Protein AF-A0A1W9T5D1-F1 (afdb_monomer_lite)

Secondary structure (DSSP, 8-state):
-EEEEESSTTSHHHHHHHHHHTTSTTEEEEEEE--SSHHHHHHHHHHHHHHTT--TT-TTGGGEEEEE--TTSTT--B----

pLDDT: mean 91.35, std 12.03, range [45.28, 97.94]

Radius of gyration: 12.05 Å; chains: 1; bounding box: 26×25×28 Å

Sequence (82 aa):
MKKYFITGATGAIGCALIPHLLRFKDVELVLLVCAENPGHLHERLEKIFKFCKFSEDDERRLRVRGVIGDVSLPESMRIFIW

Foldseek 3Di:
DDEDEDEPCLPPVNLVCLVVQVVDVPYAYEYEDAADDVVRQVVSVVVSCVVVVHDPPRVSSVRYAYWHADPVDVPGTDGDDD

Structure (mmCIF, N/CA/C/O backbone):
data_AF-A0A1W9T5D1-F1
#
_entry.id   AF-A0A1W9T5D1-F1
#
loop_
_atom_site.group_PDB
_atom_site.id
_atom_site.type_symbol
_atom_site.label_atom_id
_atom_site.label_alt_id
_atom_site.label_comp_id
_atom_site.label_asym_id
_atom_site.label_entity_id
_atom_site.label_seq_id
_atom_site.pdbx_PDB_ins_code
_atom_site.Cartn_x
_atom_site.Cartn_y
_atom_site.Cartn_z
_atom_site.occupancy
_atom_site.B_iso_or_equiv
_atom_site.auth_seq_id
_atom_site.auth_comp_id
_atom_site.auth_asym_id
_atom_site.auth_atom_id
_atom_site.pdbx_PDB_model_num
ATOM 1 N N . MET A 1 1 ? -6.481 -12.583 13.332 1.00 81.38 1 MET A N 1
ATOM 2 C CA . MET A 1 1 ? -5.382 -11.908 12.613 1.00 81.38 1 MET A CA 1
ATOM 3 C C . MET A 1 1 ? -5.396 -12.353 11.165 1.00 81.38 1 MET A C 1
ATOM 5 O O . MET A 1 1 ? -5.094 -13.508 10.883 1.00 81.38 1 MET A O 1
ATOM 9 N N . LYS A 1 2 ? -5.796 -11.458 10.263 1.00 95.06 2 LYS A N 1
ATOM 10 C CA . LYS A 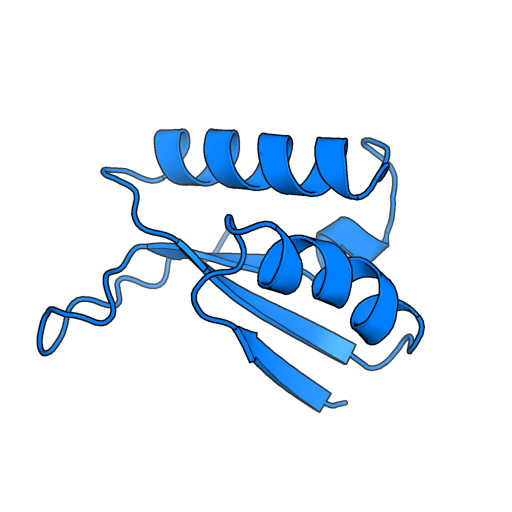1 2 ? -5.831 -11.700 8.815 1.00 95.06 2 LYS A CA 1
ATOM 11 C C . LYS A 1 2 ? -4.814 -10.783 8.147 1.00 95.06 2 LYS A C 1
ATOM 13 O O . LYS A 1 2 ? -4.769 -9.596 8.460 1.00 95.06 2 LYS A O 1
ATOM 18 N N . LYS A 1 3 ? -4.009 -11.321 7.233 1.00 96.88 3 LYS A N 1
ATOM 19 C CA . LYS A 1 3 ? -3.044 -10.537 6.454 1.00 96.88 3 LYS A CA 1
ATOM 20 C C . LYS A 1 3 ? -3.442 -10.588 4.988 1.00 96.88 3 LYS A C 1
ATOM 22 O O . LYS A 1 3 ? -3.570 -11.679 4.440 1.00 96.88 3 LYS A O 1
ATOM 27 N N . TYR A 1 4 ? -3.654 -9.427 4.375 1.00 97.38 4 TYR A N 1
ATOM 28 C CA . TYR A 1 4 ? -3.965 -9.330 2.950 1.00 97.38 4 TYR A CA 1
ATOM 29 C C . TYR A 1 4 ? -2.767 -8.783 2.190 1.00 97.38 4 TYR A C 1
ATOM 31 O O . TYR A 1 4 ? -2.222 -7.736 2.540 1.00 97.38 4 TYR A O 1
ATOM 39 N N . PHE A 1 5 ? -2.391 -9.486 1.129 1.00 96.12 5 PHE A N 1
ATOM 40 C CA . PHE A 1 5 ? -1.435 -9.005 0.146 1.00 96.12 5 PHE A CA 1
ATOM 41 C C . PHE A 1 5 ? -2.203 -8.358 -1.006 1.00 96.12 5 PHE A C 1
ATOM 43 O O . PHE A 1 5 ? -3.039 -9.009 -1.634 1.00 96.12 5 PHE A O 1
ATOM 50 N N . ILE A 1 6 ? -1.963 -7.072 -1.252 1.00 95.75 6 ILE A N 1
ATOM 51 C CA . ILE A 1 6 ? -2.696 -6.279 -2.241 1.00 95.75 6 ILE A CA 1
ATOM 52 C C . ILE A 1 6 ? -1.728 -5.794 -3.311 1.00 95.75 6 ILE A C 1
ATOM 54 O O . ILE A 1 6 ? -0.750 -5.101 -3.029 1.00 95.75 6 ILE A O 1
ATOM 58 N N . THR A 1 7 ? -2.051 -6.110 -4.558 1.00 95.00 7 THR A N 1
ATOM 59 C CA . THR A 1 7 ? -1.436 -5.518 -5.746 1.00 95.00 7 THR A CA 1
ATOM 60 C C . THR A 1 7 ? -2.322 -4.384 -6.265 1.00 95.00 7 THR A C 1
ATOM 62 O O . THR A 1 7 ? -3.507 -4.299 -5.937 1.00 95.00 7 THR A O 1
ATOM 65 N N . GLY A 1 8 ? -1.755 -3.449 -7.033 1.00 94.25 8 GLY A N 1
ATOM 66 C CA . GLY A 1 8 ? -2.534 -2.332 -7.583 1.00 94.25 8 GLY A CA 1
ATOM 67 C C . GLY A 1 8 ? -3.079 -1.358 -6.526 1.00 94.25 8 GLY A C 1
ATOM 68 O O . GLY A 1 8 ? -4.008 -0.604 -6.810 1.00 94.25 8 GLY A O 1
ATOM 69 N N . ALA A 1 9 ? -2.493 -1.332 -5.322 1.00 95.50 9 ALA A N 1
ATOM 70 C CA . ALA A 1 9 ? -2.917 -0.478 -4.206 1.00 95.50 9 ALA A CA 1
ATOM 71 C C . ALA A 1 9 ? -2.823 1.033 -4.502 1.00 95.50 9 ALA A C 1
ATOM 73 O O . ALA A 1 9 ? -3.447 1.842 -3.823 1.00 95.50 9 ALA A O 1
ATOM 74 N N . THR A 1 10 ? -2.062 1.417 -5.530 1.00 94.81 10 THR A N 1
ATOM 75 C CA . THR A 1 10 ? -1.950 2.804 -6.003 1.00 94.81 10 THR A CA 1
ATOM 76 C C . THR A 1 10 ? -3.014 3.195 -7.030 1.00 94.81 10 THR A C 1
ATOM 78 O O . THR A 1 10 ? -3.104 4.365 -7.384 1.00 94.81 10 THR A O 1
ATOM 81 N N . GLY A 1 11 ? -3.786 2.236 -7.550 1.00 93.12 11 GLY A N 1
ATOM 82 C CA . GLY A 1 11 ? -4.934 2.502 -8.417 1.00 93.12 11 GLY A CA 1
ATOM 83 C C . GLY A 1 11 ? -6.175 2.883 -7.606 1.00 93.12 11 GLY A C 1
ATOM 84 O O . GLY A 1 11 ? -6.253 2.594 -6.414 1.00 93.12 11 GLY A O 1
ATOM 85 N N . ALA A 1 12 ? -7.173 3.493 -8.250 1.00 91.31 12 ALA A N 1
ATOM 86 C CA . ALA A 1 12 ? -8.358 4.026 -7.567 1.00 91.31 12 ALA A CA 1
ATOM 87 C C . ALA A 1 12 ? -9.088 2.984 -6.694 1.00 91.31 12 ALA A C 1
ATOM 89 O O . ALA A 1 12 ? -9.360 3.237 -5.521 1.00 91.31 12 ALA A O 1
ATOM 90 N N . ILE A 1 13 ? -9.359 1.793 -7.242 1.00 94.12 13 ILE A N 1
ATOM 91 C CA . ILE A 1 13 ? -10.075 0.722 -6.527 1.00 94.12 13 ILE A CA 1
ATOM 92 C C . ILE A 1 13 ? -9.216 0.142 -5.397 1.00 94.12 13 ILE A C 1
ATOM 94 O O . ILE A 1 13 ? -9.687 0.022 -4.267 1.00 94.12 13 ILE A O 1
ATOM 98 N N . GLY A 1 14 ? -7.952 -0.186 -5.685 1.00 94.75 14 GLY A N 1
ATOM 99 C CA . GLY A 1 14 ? -7.036 -0.752 -4.692 1.00 94.75 14 GLY A CA 1
ATOM 100 C C . GLY A 1 14 ? -6.822 0.187 -3.506 1.00 94.75 14 GLY A C 1
ATOM 101 O O . GLY A 1 14 ? -6.856 -0.251 -2.358 1.00 94.75 14 GLY A O 1
ATOM 102 N N . CYS A 1 15 ? -6.698 1.489 -3.771 1.00 95.00 15 CYS A N 1
ATOM 103 C CA . CYS A 1 15 ? -6.538 2.503 -2.736 1.00 95.00 15 CYS A CA 1
ATOM 104 C C . CYS A 1 15 ? -7.811 2.661 -1.886 1.00 95.00 15 CYS A C 1
ATOM 106 O O . CYS A 1 15 ? -7.739 2.692 -0.660 1.00 95.00 15 CYS A O 1
ATOM 108 N N . ALA A 1 16 ? -8.996 2.667 -2.508 1.00 95.06 16 ALA A N 1
ATOM 109 C CA . ALA A 1 16 ? -10.276 2.756 -1.796 1.00 95.06 16 ALA A CA 1
ATOM 110 C C . ALA A 1 16 ? -10.567 1.536 -0.895 1.00 95.06 16 ALA A C 1
ATOM 11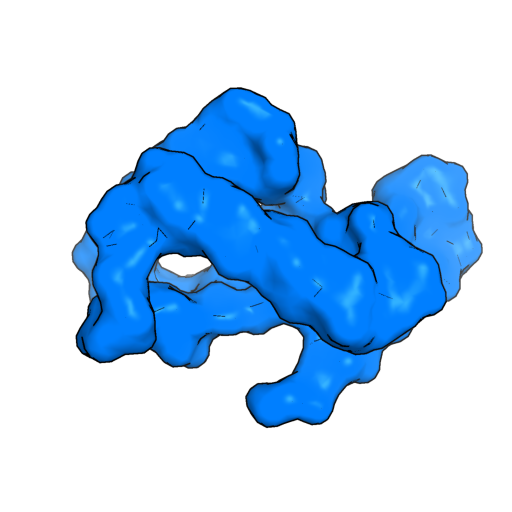2 O O . ALA A 1 16 ? -11.274 1.655 0.113 1.00 95.06 16 ALA A O 1
ATOM 113 N N . LEU A 1 17 ? -10.003 0.370 -1.225 1.00 97.06 17 LEU A N 1
ATOM 114 C CA . LEU A 1 17 ? -10.161 -0.860 -0.449 1.00 97.06 17 LEU A CA 1
ATOM 115 C C . LEU A 1 17 ? -9.407 -0.821 0.893 1.00 97.06 17 LEU A C 1
ATOM 117 O O . LEU A 1 17 ? -9.871 -1.401 1.877 1.00 97.06 17 LEU A O 1
ATOM 121 N N . ILE A 1 18 ? -8.279 -0.111 0.964 1.00 97.56 18 ILE A N 1
ATOM 122 C CA . ILE A 1 18 ? -7.414 -0.023 2.154 1.00 97.56 18 ILE A CA 1
ATOM 123 C C . ILE A 1 18 ? -8.189 0.380 3.420 1.00 97.56 18 ILE A C 1
ATOM 125 O O . ILE A 1 18 ? -8.192 -0.397 4.382 1.00 97.56 18 ILE A O 1
ATOM 129 N N . PRO A 1 19 ? -8.900 1.527 3.462 1.00 97.19 19 PRO A N 1
ATOM 130 C CA . PRO A 1 19 ? -9.643 1.915 4.655 1.00 97.19 19 PRO A CA 1
ATOM 131 C C . PRO A 1 19 ? -10.782 0.947 4.970 1.00 97.19 19 PRO A C 1
ATOM 133 O O . PRO A 1 19 ? -11.128 0.808 6.137 1.00 97.19 19 PRO A O 1
ATOM 136 N N . HIS A 1 20 ? -11.347 0.261 3.968 1.00 96.94 20 HIS A N 1
ATOM 137 C CA . HIS A 1 20 ? -12.427 -0.706 4.170 1.00 96.94 20 HIS A CA 1
ATOM 138 C C . HIS A 1 20 ? -11.951 -1.958 4.904 1.00 96.94 20 HIS A C 1
ATOM 140 O O . HIS A 1 20 ? -12.621 -2.411 5.833 1.00 96.94 20 HIS A O 1
ATOM 146 N N . LEU A 1 21 ? -10.789 -2.486 4.520 1.00 97.19 21 LEU A N 1
ATOM 147 C CA . LEU A 1 21 ? -10.173 -3.637 5.175 1.00 97.19 21 LEU A CA 1
ATOM 148 C C . LEU A 1 21 ? -9.650 -3.279 6.570 1.00 97.19 21 LEU A C 1
ATOM 150 O O . LEU A 1 21 ? -9.849 -4.037 7.517 1.00 97.19 21 LEU A O 1
ATOM 154 N N . LEU A 1 22 ? -9.053 -2.095 6.729 1.00 97.44 22 LEU A N 1
ATOM 155 C CA . LEU A 1 22 ? -8.505 -1.645 8.011 1.00 97.44 22 LEU A CA 1
ATOM 156 C C . LEU A 1 22 ? -9.571 -1.234 9.040 1.00 97.44 22 LEU A C 1
ATOM 158 O O . LEU A 1 22 ? -9.206 -0.973 10.188 1.00 97.44 22 LEU A O 1
ATOM 162 N N . ARG A 1 23 ? -10.872 -1.217 8.695 1.00 96.06 23 ARG A N 1
ATOM 163 C CA . ARG A 1 23 ? -11.957 -1.093 9.694 1.00 96.06 23 ARG A CA 1
ATOM 164 C C . ARG A 1 23 ? -11.923 -2.223 10.721 1.00 96.06 23 ARG A C 1
ATOM 166 O O . ARG A 1 23 ? -12.310 -2.020 11.867 1.00 96.06 23 ARG A O 1
ATOM 173 N N . PHE A 1 24 ? -11.449 -3.398 10.320 1.00 96.62 24 PHE A N 1
ATOM 174 C CA . PHE A 1 24 ? -11.239 -4.520 11.222 1.00 96.62 24 PHE A CA 1
ATOM 175 C C . PHE A 1 24 ? -9.880 -4.359 11.909 1.00 96.62 24 PHE A C 1
ATOM 177 O O . PHE A 1 24 ? -8.848 -4.233 11.245 1.00 96.62 24 PHE A O 1
ATOM 184 N N . LYS A 1 25 ? -9.869 -4.330 13.247 1.00 94.44 25 LYS A N 1
ATOM 185 C CA . LYS A 1 25 ? -8.643 -4.086 14.027 1.00 94.44 25 LYS A CA 1
ATOM 186 C C . LYS A 1 25 ? -7.611 -5.214 13.917 1.00 94.44 25 LYS A C 1
ATOM 188 O O . LYS A 1 25 ? -6.434 -4.959 14.125 1.00 94.44 25 LYS A O 1
ATOM 193 N N . ASP A 1 26 ? -8.026 -6.427 13.553 1.00 96.06 26 ASP A N 1
ATOM 194 C CA . ASP A 1 26 ? -7.151 -7.601 13.426 1.00 96.06 26 ASP A CA 1
ATOM 195 C C . ASP A 1 26 ? -6.608 -7.826 12.000 1.00 96.06 26 ASP A C 1
ATOM 197 O O . ASP A 1 26 ? -6.046 -8.889 11.710 1.00 96.06 26 ASP A O 1
ATOM 201 N N . VAL A 1 27 ? -6.798 -6.846 11.109 1.00 97.88 27 VAL A N 1
ATOM 202 C CA . VAL A 1 27 ? -6.322 -6.874 9.723 1.00 97.88 27 VAL A CA 1
ATOM 203 C C . VAL A 1 27 ? -5.010 -6.107 9.571 1.00 97.88 27 VAL A C 1
ATOM 205 O O . VAL A 1 27 ? -4.908 -4.955 9.996 1.00 97.88 27 VAL A O 1
ATOM 208 N N . GLU A 1 28 ? -4.049 -6.727 8.890 1.00 97.94 28 GLU A N 1
ATOM 209 C CA . GLU A 1 28 ? -2.818 -6.103 8.393 1.00 97.94 28 GLU A CA 1
ATOM 210 C C . GLU A 1 28 ? -2.771 -6.173 6.864 1.00 97.94 28 GLU A C 1
ATOM 212 O O . GLU A 1 28 ? -3.244 -7.142 6.257 1.00 97.94 28 GLU A O 1
ATOM 217 N N . LEU A 1 29 ? -2.176 -5.159 6.239 1.00 97.88 29 LEU A N 1
ATOM 218 C CA . LEU A 1 29 ? -2.024 -5.072 4.792 1.00 97.88 29 LEU A CA 1
ATOM 219 C C . LEU A 1 29 ? -0.550 -5.067 4.396 1.00 97.88 29 LEU A C 1
ATOM 221 O O . LEU A 1 29 ? 0.257 -4.326 4.958 1.00 97.88 29 LEU A O 1
ATOM 225 N N . VAL A 1 30 ? -0.227 -5.845 3.369 1.00 97.38 30 VAL A N 1
ATOM 226 C CA . VAL A 1 30 ? 1.040 -5.765 2.642 1.00 97.38 30 VAL A CA 1
ATOM 227 C C . VAL A 1 30 ? 0.725 -5.297 1.229 1.00 97.38 30 VAL A C 1
ATOM 229 O O . VAL A 1 30 ? -0.035 -5.946 0.513 1.00 97.38 30 VAL A O 1
ATOM 232 N N . LEU A 1 31 ? 1.271 -4.151 0.839 1.00 97.00 31 LEU A N 1
ATOM 233 C CA . LEU A 1 31 ? 1.021 -3.526 -0.454 1.00 97.00 31 LEU A CA 1
ATOM 234 C C . LEU A 1 31 ? 2.232 -3.737 -1.360 1.00 97.00 31 LEU A C 1
ATOM 236 O O . LEU A 1 31 ? 3.327 -3.278 -1.035 1.00 97.00 31 LEU A O 1
ATOM 240 N N . LEU A 1 32 ? 2.032 -4.382 -2.509 1.00 95.44 32 LEU A N 1
ATOM 241 C CA . LEU A 1 32 ? 3.038 -4.411 -3.567 1.00 95.44 32 LEU A CA 1
ATOM 242 C C . LEU A 1 32 ? 2.985 -3.100 -4.350 1.00 95.44 32 LEU A C 1
ATOM 244 O O . LEU A 1 32 ? 1.944 -2.736 -4.907 1.00 95.44 32 LEU A O 1
ATOM 248 N N . VAL A 1 33 ? 4.109 -2.395 -4.395 1.00 95.44 33 VAL A N 1
ATOM 249 C CA . VAL A 1 33 ? 4.215 -1.055 -4.965 1.00 95.44 33 VAL A CA 1
ATOM 250 C C . VAL A 1 33 ? 5.425 -1.006 -5.896 1.00 95.44 33 VAL A C 1
ATOM 252 O O . VAL A 1 33 ? 6.559 -1.159 -5.452 1.00 95.44 33 VAL A O 1
ATOM 255 N N . CYS A 1 34 ? 5.200 -0.727 -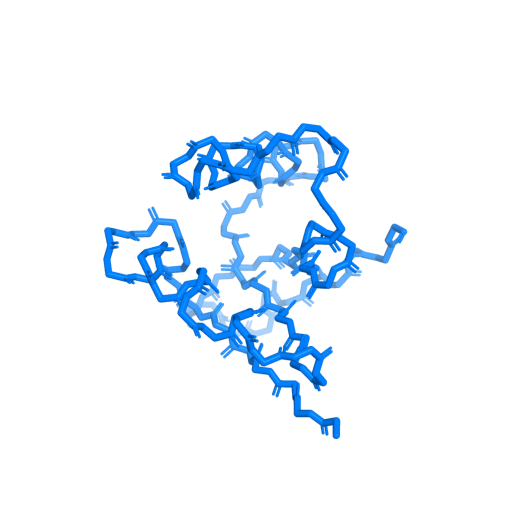7.183 1.00 93.94 34 CYS A N 1
ATOM 256 C CA . CYS A 1 34 ? 6.289 -0.455 -8.126 1.00 93.94 34 CYS A CA 1
ATOM 257 C C . CYS A 1 34 ? 7.042 0.813 -7.683 1.00 93.94 34 CYS A C 1
ATOM 259 O O . CYS A 1 34 ? 6.491 1.914 -7.727 1.00 93.94 34 CYS A O 1
ATOM 261 N N . ALA A 1 35 ? 8.267 0.667 -7.204 1.00 94.56 35 ALA A N 1
ATOM 262 C CA . ALA A 1 35 ? 9.118 1.765 -6.765 1.00 94.56 35 ALA A CA 1
ATOM 263 C C . ALA A 1 35 ? 10.575 1.413 -7.076 1.00 94.56 35 ALA A C 1
ATOM 265 O O . ALA A 1 35 ? 10.918 0.248 -7.245 1.00 94.56 35 ALA A O 1
ATOM 266 N N . GLU A 1 36 ? 11.437 2.415 -7.167 1.00 93.12 36 GLU A N 1
ATOM 267 C CA . GLU A 1 36 ? 12.843 2.206 -7.551 1.00 93.12 36 GLU A CA 1
ATOM 268 C C . GLU A 1 36 ? 13.731 1.941 -6.337 1.00 93.12 36 GLU A C 1
ATOM 270 O O . GLU A 1 36 ? 14.738 1.242 -6.409 1.00 93.12 36 GLU A O 1
ATOM 275 N N . ASN A 1 37 ? 13.356 2.526 -5.205 1.00 93.50 37 ASN A N 1
ATOM 276 C CA . ASN A 1 37 ? 14.122 2.501 -3.978 1.00 93.50 37 ASN A CA 1
ATOM 277 C C . ASN A 1 37 ? 13.190 2.757 -2.779 1.00 93.50 37 ASN A C 1
ATOM 279 O O . ASN A 1 37 ? 12.022 3.127 -2.963 1.00 93.50 37 ASN A O 1
ATOM 283 N N . PRO A 1 38 ? 13.683 2.570 -1.547 1.00 94.75 38 PRO A N 1
ATOM 284 C CA . PRO A 1 38 ? 12.847 2.682 -0.360 1.00 94.75 38 PRO A CA 1
ATOM 285 C C . PRO A 1 38 ? 12.297 4.102 -0.106 1.00 94.75 38 PRO A C 1
ATOM 287 O O . PRO A 1 38 ? 11.198 4.234 0.429 1.00 94.75 38 PRO A O 1
ATOM 290 N N . GLY A 1 39 ? 12.991 5.158 -0.551 1.00 96.94 39 GLY A N 1
ATOM 291 C CA . GLY A 1 39 ? 12.488 6.538 -0.493 1.00 96.94 39 GLY A CA 1
ATOM 292 C C . GLY A 1 39 ? 11.300 6.764 -1.433 1.00 96.94 39 GLY A C 1
ATOM 293 O O . GLY A 1 39 ? 10.257 7.258 -1.011 1.00 96.94 39 GLY A O 1
ATOM 294 N N . HIS A 1 40 ? 11.397 6.288 -2.678 1.00 96.56 40 HIS A N 1
ATOM 295 C CA . HIS A 1 40 ? 10.277 6.318 -3.623 1.00 96.56 40 HIS A CA 1
ATOM 296 C C . HIS A 1 40 ? 9.088 5.485 -3.105 1.00 96.56 40 HIS A C 1
ATOM 298 O O . HIS A 1 40 ? 7.937 5.908 -3.215 1.00 96.56 40 HIS A O 1
ATOM 304 N N . LEU A 1 41 ? 9.337 4.329 -2.476 1.00 96.31 41 LEU A N 1
ATOM 305 C CA . LEU A 1 41 ? 8.280 3.556 -1.815 1.00 96.31 41 LEU A CA 1
ATOM 306 C C . LEU A 1 41 ? 7.566 4.387 -0.740 1.00 96.31 41 LEU A C 1
ATOM 308 O O . LEU A 1 41 ? 6.335 4.420 -0.730 1.00 96.31 41 LEU A O 1
ATOM 312 N N . HIS A 1 42 ? 8.320 5.066 0.129 1.00 96.31 42 HIS A N 1
ATOM 313 C CA . HIS A 1 42 ? 7.760 5.925 1.170 1.00 96.31 42 HIS A CA 1
ATOM 314 C C . HIS A 1 42 ? 6.867 7.021 0.570 1.00 96.31 42 HIS A C 1
ATOM 316 O O . HIS A 1 42 ? 5.698 7.119 0.935 1.00 96.31 42 HIS A O 1
ATOM 322 N N . GLU A 1 43 ? 7.338 7.750 -0.445 1.00 97.56 43 GLU A N 1
ATOM 323 C CA . GLU A 1 43 ? 6.532 8.770 -1.132 1.00 97.56 43 GLU A CA 1
ATOM 324 C C . GLU A 1 43 ? 5.228 8.214 -1.728 1.00 97.56 43 GLU A C 1
ATOM 326 O O . GLU A 1 43 ? 4.182 8.874 -1.699 1.00 97.56 43 GLU A O 1
ATOM 331 N N . ARG A 1 44 ? 5.263 6.999 -2.294 1.00 96.81 44 ARG A N 1
ATOM 332 C CA . ARG A 1 44 ? 4.059 6.350 -2.835 1.00 96.81 44 ARG A CA 1
ATOM 333 C C . ARG A 1 44 ? 3.089 5.947 -1.723 1.00 96.81 44 ARG A C 1
ATOM 335 O O . ARG A 1 44 ? 1.884 6.111 -1.911 1.00 96.81 44 ARG A O 1
ATOM 342 N N . LEU A 1 45 ? 3.582 5.473 -0.578 1.00 97.38 45 LEU A N 1
ATOM 343 C CA . LEU A 1 45 ? 2.750 5.180 0.594 1.00 97.38 45 LEU A CA 1
ATOM 344 C C . LEU A 1 45 ? 2.114 6.451 1.172 1.00 97.38 45 LEU A C 1
ATOM 346 O O . LEU A 1 45 ? 0.913 6.449 1.430 1.00 97.38 45 LEU A O 1
ATOM 350 N N . GLU A 1 46 ? 2.851 7.559 1.276 1.00 97.56 46 GLU A N 1
ATOM 351 C CA . GLU A 1 46 ? 2.289 8.836 1.740 1.00 97.56 46 GLU A CA 1
ATOM 352 C C . GLU A 1 46 ? 1.151 9.327 0.833 1.00 97.56 46 GLU A C 1
ATOM 354 O O . GLU A 1 46 ? 0.108 9.778 1.312 1.00 97.56 46 GLU A O 1
ATOM 359 N N . LYS A 1 47 ? 1.285 9.170 -0.491 1.00 97.25 47 LYS A N 1
ATOM 360 C CA . LYS A 1 47 ? 0.202 9.483 -1.442 1.00 97.25 47 LYS A CA 1
ATOM 361 C C . LYS A 1 47 ? -1.040 8.614 -1.210 1.00 97.25 47 LYS A C 1
ATOM 363 O O . LYS A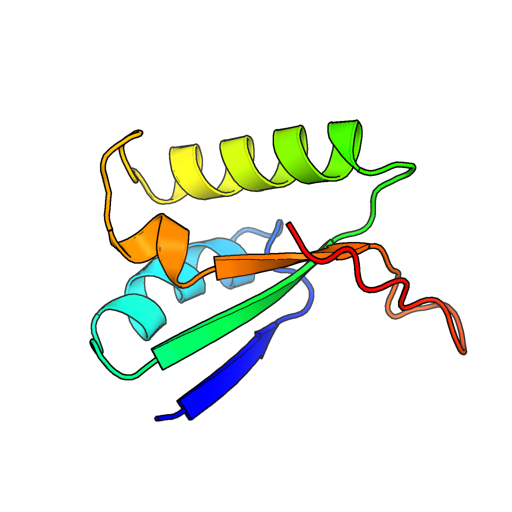 1 47 ? -2.157 9.132 -1.267 1.00 97.25 47 LYS A O 1
ATOM 368 N N . ILE A 1 48 ? -0.859 7.324 -0.918 1.00 97.25 48 ILE A N 1
ATOM 369 C CA . ILE A 1 48 ? -1.952 6.406 -0.561 1.00 97.25 48 ILE A CA 1
ATOM 370 C C . ILE A 1 48 ? -2.624 6.852 0.742 1.00 97.25 48 ILE A C 1
ATOM 372 O O . ILE A 1 48 ? -3.849 6.961 0.786 1.00 97.25 48 ILE A O 1
ATOM 376 N N . PHE A 1 49 ? -1.852 7.145 1.790 1.00 97.50 49 PHE A N 1
ATOM 377 C CA . PHE A 1 49 ? -2.390 7.581 3.081 1.00 97.50 49 PHE A CA 1
ATOM 378 C C . PHE A 1 49 ? -3.153 8.899 2.966 1.00 97.50 49 PHE A C 1
ATOM 380 O O . PHE A 1 49 ? -4.271 9.004 3.474 1.00 97.50 49 PHE A O 1
ATOM 387 N N . LYS A 1 50 ? -2.623 9.857 2.198 1.00 96.69 50 LYS A N 1
ATOM 388 C CA . LYS A 1 50 ? -3.309 11.111 1.881 1.00 96.69 50 LYS A CA 1
ATOM 389 C C . LYS A 1 50 ? -4.640 10.870 1.166 1.00 96.69 50 LYS A C 1
ATOM 391 O O . LYS A 1 50 ? -5.646 11.460 1.553 1.00 96.69 50 LYS A O 1
ATOM 396 N N . PHE A 1 51 ? -4.678 9.986 0.165 1.00 95.81 51 PHE A N 1
ATOM 397 C CA . PHE A 1 51 ? -5.929 9.614 -0.511 1.00 95.81 51 PHE A CA 1
ATOM 398 C C . PHE A 1 51 ? -6.930 8.962 0.455 1.00 95.81 51 PHE A C 1
ATOM 400 O O . PHE A 1 51 ? -8.115 9.293 0.448 1.00 95.81 51 PHE A O 1
ATOM 407 N N . CYS A 1 52 ? -6.444 8.085 1.335 1.00 95.81 52 CYS A N 1
ATOM 408 C CA . CYS A 1 52 ? -7.241 7.418 2.365 1.00 95.81 52 CYS A CA 1
ATOM 409 C C . CYS A 1 52 ? -7.682 8.351 3.507 1.00 95.81 52 CYS A C 1
ATOM 411 O O . CYS A 1 52 ? -8.457 7.924 4.365 1.00 95.81 52 CYS A O 1
ATOM 413 N N . LYS A 1 53 ? -7.213 9.608 3.518 1.00 96.75 53 LYS A N 1
ATOM 414 C CA . LYS A 1 53 ? -7.421 10.597 4.587 1.00 96.75 53 LYS A CA 1
ATOM 415 C C . LYS A 1 53 ? -6.912 10.115 5.950 1.00 96.75 53 LYS A C 1
ATOM 417 O O . LYS A 1 53 ? -7.538 10.378 6.974 1.00 96.75 53 LYS A O 1
ATOM 422 N N . PHE A 1 54 ? -5.803 9.381 5.956 1.00 97.00 54 PHE A N 1
ATOM 423 C CA . PHE A 1 54 ? -5.106 9.009 7.185 1.00 97.00 54 PHE A CA 1
ATOM 424 C C . PHE A 1 54 ? -4.166 10.151 7.567 1.00 97.00 54 PHE A C 1
ATOM 426 O O . PHE A 1 54 ? -3.358 10.586 6.746 1.00 97.00 54 PHE A O 1
ATOM 433 N N . SER A 1 55 ? -4.294 10.653 8.794 1.00 96.69 55 SER A N 1
ATOM 434 C CA . SER A 1 55 ? -3.355 11.622 9.365 1.00 96.69 55 SER A CA 1
ATOM 435 C C . SER A 1 55 ? -2.005 10.968 9.671 1.00 96.69 55 SER A C 1
ATOM 437 O O . SER A 1 55 ? -1.849 9.752 9.554 1.00 96.69 55 SER A O 1
ATOM 439 N N . GLU A 1 56 ? -1.013 11.763 10.068 1.00 94.56 56 GLU A N 1
ATOM 440 C CA . GLU A 1 56 ? 0.293 11.249 10.510 1.00 94.56 56 GLU A CA 1
ATOM 441 C C . GLU A 1 56 ? 0.173 10.304 11.709 1.00 94.56 56 GLU A C 1
ATOM 443 O O . GLU A 1 56 ? 0.703 9.198 11.654 1.00 94.56 56 GLU A O 1
ATOM 448 N N . ASP A 1 57 ? -0.660 10.652 12.691 1.00 96.00 57 ASP A N 1
ATOM 449 C CA . ASP A 1 57 ? -0.874 9.849 13.906 1.00 96.00 57 ASP A CA 1
ATOM 450 C C . ASP A 1 57 ? -1.926 8.732 13.759 1.00 96.00 57 ASP A C 1
ATOM 452 O O . ASP A 1 57 ? -2.378 8.147 14.744 1.00 96.00 57 ASP A O 1
ATOM 456 N N . ASP A 1 58 ? -2.389 8.442 12.540 1.00 96.94 58 ASP A N 1
ATOM 457 C CA . ASP A 1 58 ? -3.418 7.424 12.336 1.00 96.94 58 ASP A CA 1
ATOM 458 C C . ASP A 1 58 ? -2.849 6.012 12.555 1.00 96.94 58 ASP A C 1
ATOM 460 O O . ASP A 1 58 ? -2.089 5.498 11.730 1.00 96.94 58 ASP A O 1
ATOM 464 N N . GLU A 1 59 ? -3.271 5.337 13.630 1.00 95.81 59 GLU A N 1
ATOM 465 C CA . GLU A 1 59 ? -2.830 3.978 13.991 1.00 95.81 59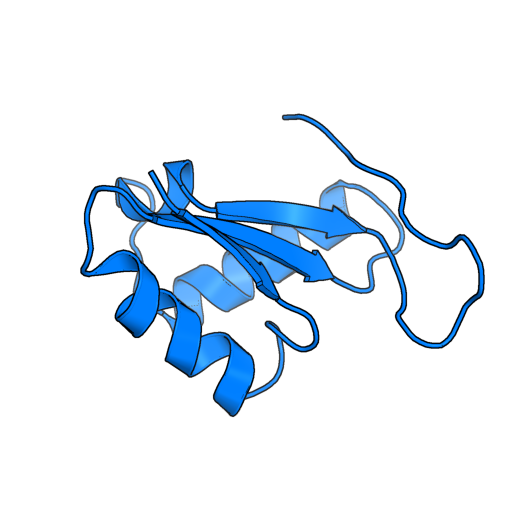 GLU A CA 1
ATOM 466 C C . GLU A 1 59 ? -3.012 2.948 12.861 1.00 95.81 59 GLU A C 1
ATOM 468 O O . GLU A 1 59 ? -2.348 1.909 12.833 1.00 95.81 59 GLU A O 1
ATOM 473 N N . ARG A 1 60 ? -3.908 3.202 11.895 1.00 96.50 60 ARG A N 1
ATOM 474 C CA . ARG A 1 60 ? -4.083 2.331 10.723 1.00 96.50 60 ARG A CA 1
ATOM 475 C C . ARG A 1 60 ? -2.826 2.273 9.860 1.00 96.50 60 ARG A C 1
ATOM 477 O O . ARG A 1 60 ? -2.594 1.232 9.248 1.00 96.50 60 ARG A O 1
ATOM 484 N N . ARG A 1 61 ? -2.005 3.330 9.839 1.00 97.06 61 ARG A N 1
ATOM 485 C CA . ARG A 1 61 ? -0.730 3.372 9.103 1.00 97.06 61 ARG A CA 1
ATOM 486 C C . ARG A 1 61 ? 0.251 2.316 9.605 1.00 97.06 61 ARG A C 1
ATOM 488 O O . ARG A 1 61 ? 0.904 1.675 8.791 1.00 97.06 61 ARG A O 1
ATOM 495 N N . LEU A 1 62 ? 0.266 2.046 10.914 1.00 96.19 62 LEU A N 1
ATOM 496 C CA . LEU A 1 62 ? 1.124 1.025 11.538 1.00 96.19 62 LEU A CA 1
ATOM 497 C C . LEU A 1 62 ? 0.798 -0.405 11.074 1.00 96.19 62 LEU A C 1
ATOM 499 O O . LEU A 1 62 ? 1.614 -1.315 11.211 1.00 96.19 62 LEU A O 1
ATOM 503 N N . ARG A 1 63 ? -0.398 -0.615 10.511 1.00 97.00 63 ARG A N 1
ATOM 504 C CA . ARG A 1 63 ? -0.872 -1.913 10.006 1.00 97.00 63 ARG A CA 1
ATOM 505 C C . ARG A 1 63 ? -0.708 -2.067 8.494 1.00 97.00 63 ARG A C 1
ATOM 507 O O . ARG A 1 63 ? -1.212 -3.038 7.928 1.00 97.00 63 ARG A O 1
ATOM 514 N N . VAL A 1 64 ? -0.021 -1.131 7.839 1.00 97.19 64 VAL A N 1
ATOM 515 C CA . VAL A 1 64 ? 0.255 -1.149 6.400 1.00 97.19 64 VAL A CA 1
ATOM 516 C C . VAL A 1 64 ? 1.758 -1.234 6.171 1.00 97.19 64 VAL A C 1
ATOM 518 O O . VAL A 1 64 ? 2.510 -0.372 6.611 1.00 97.19 64 VAL A O 1
ATOM 521 N N . ARG A 1 65 ? 2.198 -2.256 5.436 1.00 96.31 65 ARG A N 1
ATOM 522 C CA . ARG A 1 65 ? 3.594 -2.417 5.008 1.00 96.31 65 ARG A CA 1
ATOM 523 C C . ARG A 1 65 ? 3.687 -2.321 3.493 1.00 96.31 65 ARG A C 1
ATOM 525 O O . ARG A 1 65 ? 2.890 -2.939 2.791 1.00 96.31 65 ARG A O 1
ATOM 532 N N . GLY A 1 66 ? 4.659 -1.570 2.987 1.00 95.50 66 GLY A N 1
ATOM 533 C CA . GLY A 1 66 ? 4.965 -1.511 1.558 1.00 95.50 66 GLY A CA 1
ATOM 534 C C . GLY A 1 66 ? 6.084 -2.477 1.182 1.00 95.50 66 GLY A C 1
ATOM 535 O O . GLY A 1 66 ? 7.061 -2.612 1.912 1.00 95.50 66 GLY A O 1
ATOM 536 N N . VAL A 1 67 ? 5.954 -3.124 0.030 1.00 94.69 67 VAL A N 1
ATOM 537 C CA . VAL A 1 67 ? 6.981 -3.980 -0.571 1.00 94.69 67 VAL A CA 1
ATOM 538 C C . VAL A 1 67 ? 7.221 -3.508 -1.997 1.00 94.69 67 VAL A C 1
ATOM 540 O O . VAL A 1 67 ? 6.266 -3.268 -2.738 1.00 94.69 67 VAL A O 1
ATOM 543 N N . ILE A 1 68 ? 8.490 -3.375 -2.384 1.00 94.69 68 ILE A N 1
ATOM 544 C CA . ILE A 1 68 ? 8.847 -2.993 -3.749 1.00 94.69 68 ILE A CA 1
ATOM 545 C C . ILE A 1 68 ? 8.770 -4.223 -4.648 1.00 94.69 68 ILE A C 1
ATOM 547 O O . ILE A 1 68 ? 9.352 -5.263 -4.330 1.00 94.69 68 ILE A O 1
ATOM 551 N N . GLY A 1 69 ? 8.079 -4.091 -5.775 1.00 91.94 69 GLY A N 1
ATOM 552 C CA . GLY A 1 69 ? 8.080 -5.094 -6.833 1.00 91.94 69 GLY A CA 1
ATOM 553 C C . GLY A 1 69 ? 7.054 -4.799 -7.918 1.00 91.94 69 GLY A C 1
ATOM 554 O O . GLY A 1 69 ? 6.369 -3.776 -7.884 1.00 91.94 69 GLY A O 1
ATOM 555 N N . ASP A 1 70 ? 6.958 -5.712 -8.876 1.00 90.75 70 ASP A N 1
ATOM 556 C CA . ASP A 1 70 ? 6.106 -5.604 -10.058 1.00 90.75 70 ASP A CA 1
ATOM 557 C C . ASP A 1 70 ? 5.501 -6.972 -10.401 1.00 90.75 70 ASP A C 1
ATOM 559 O O . ASP A 1 70 ? 6.221 -7.961 -10.545 1.00 90.75 70 ASP A O 1
ATOM 563 N N . VAL A 1 71 ? 4.176 -7.034 -10.544 1.00 90.69 71 VAL A N 1
ATOM 564 C CA . VAL A 1 71 ? 3.444 -8.281 -10.836 1.00 90.69 71 VAL A CA 1
ATOM 565 C C . VAL A 1 71 ? 3.780 -8.886 -12.200 1.00 90.69 71 VAL A C 1
ATOM 567 O O . VAL A 1 71 ? 3.532 -10.069 -12.407 1.00 90.69 71 VAL A O 1
ATOM 570 N N . SER A 1 72 ? 4.311 -8.089 -13.129 1.00 88.62 72 SER A N 1
ATOM 571 C CA . SER A 1 72 ? 4.677 -8.534 -14.478 1.00 88.62 72 SER A CA 1
ATOM 572 C C . SER A 1 72 ? 6.036 -9.235 -14.542 1.00 88.62 72 SER A C 1
ATOM 574 O O . SER A 1 72 ? 6.355 -9.857 -15.554 1.00 88.62 72 SER A O 1
ATOM 576 N N . LEU A 1 73 ? 6.831 -9.155 -13.472 1.00 85.19 73 LEU A N 1
ATOM 577 C CA . LEU A 1 73 ? 8.187 -9.683 -13.423 1.00 85.19 73 LEU A CA 1
ATOM 578 C C . LEU A 1 73 ? 8.243 -10.951 -12.552 1.00 85.19 73 LEU A C 1
ATOM 580 O O . LEU A 1 73 ? 7.884 -10.888 -11.370 1.00 85.19 73 LEU A O 1
ATOM 584 N N . PRO A 1 74 ? 8.728 -12.091 -13.081 1.00 68.38 74 PRO A N 1
ATOM 585 C CA . PRO A 1 74 ? 9.017 -13.258 -12.257 1.00 68.38 74 PRO A CA 1
ATOM 586 C C . PRO A 1 74 ? 10.131 -12.886 -11.260 1.00 68.38 74 PRO A C 1
ATOM 588 O O . PRO A 1 74 ? 11.183 -12.407 -11.666 1.00 68.38 74 PRO A O 1
ATOM 591 N N . GLU A 1 75 ? 9.884 -13.063 -9.956 1.00 67.12 75 GLU A N 1
ATOM 592 C CA . GLU A 1 75 ? 10.848 -12.847 -8.850 1.00 67.12 75 GLU A CA 1
ATOM 593 C C . GLU A 1 75 ? 11.168 -11.386 -8.434 1.00 67.12 75 GLU A C 1
ATOM 595 O O . GLU A 1 75 ? 12.211 -11.108 -7.846 1.00 67.12 75 GLU A O 1
ATOM 600 N N . SER A 1 76 ? 10.268 -10.422 -8.646 1.00 63.12 76 SER A N 1
ATOM 601 C CA . SER A 1 76 ? 10.539 -8.994 -8.364 1.00 63.12 76 SER A CA 1
ATOM 602 C C . SER A 1 76 ? 10.339 -8.513 -6.917 1.00 63.12 76 SER A C 1
ATOM 604 O O . SER A 1 76 ? 10.465 -7.316 -6.648 1.00 63.12 76 SER A O 1
ATOM 606 N N . MET A 1 77 ? 9.999 -9.393 -5.971 1.00 60.38 77 MET A N 1
ATOM 607 C CA . MET A 1 77 ? 9.620 -8.962 -4.623 1.00 60.38 77 MET A CA 1
ATOM 608 C C . MET A 1 77 ? 10.845 -8.739 -3.729 1.00 60.38 77 MET A C 1
ATOM 610 O O . MET A 1 77 ? 11.461 -9.685 -3.242 1.00 60.38 77 MET A O 1
ATOM 614 N N . ARG A 1 78 ? 11.171 -7.470 -3.459 1.00 62.91 78 ARG A N 1
ATOM 615 C CA . ARG A 1 78 ? 12.145 -7.082 -2.429 1.00 62.91 78 ARG A CA 1
ATOM 616 C C . ARG A 1 78 ? 11.400 -6.537 -1.217 1.00 62.91 78 ARG A C 1
ATOM 618 O O . ARG A 1 78 ? 10.872 -5.425 -1.237 1.00 62.91 78 ARG A O 1
ATOM 625 N N . ILE A 1 79 ? 11.337 -7.348 -0.162 1.00 57.00 79 ILE A N 1
ATOM 626 C CA . ILE A 1 79 ? 10.727 -6.968 1.115 1.00 57.00 79 ILE A CA 1
ATOM 627 C C . ILE A 1 79 ? 11.689 -6.033 1.845 1.00 57.00 79 ILE A C 1
ATOM 629 O O . ILE A 1 79 ? 12.773 -6.445 2.250 1.00 57.00 79 ILE A O 1
ATOM 633 N N . PHE A 1 80 ? 11.273 -4.783 2.032 1.00 53.38 80 PHE A N 1
ATOM 634 C CA . PHE A 1 80 ? 11.946 -3.842 2.919 1.00 53.38 80 PHE A CA 1
ATOM 635 C C . PHE A 1 80 ? 11.181 -3.834 4.243 1.00 53.38 80 PHE A C 1
ATOM 637 O O . PHE A 1 80 ? 9.991 -3.520 4.273 1.00 53.38 80 PHE A O 1
ATOM 644 N N . ILE A 1 81 ? 11.839 -4.265 5.318 1.00 45.28 81 ILE A N 1
ATOM 645 C CA . ILE A 1 81 ? 11.293 -4.205 6.675 1.00 45.28 81 ILE A CA 1
ATOM 646 C C . ILE A 1 81 ? 11.765 -2.877 7.267 1.00 45.28 81 ILE A C 1
ATOM 648 O O . ILE A 1 81 ? 12.970 -2.634 7.307 1.00 45.28 81 ILE A O 1
ATOM 652 N N . TRP A 1 82 ? 10.818 -2.040 7.680 1.00 50.16 82 TRP A N 1
ATOM 653 C CA . TRP A 1 82 ? 11.050 -0.806 8.426 1.00 50.16 82 TRP A CA 1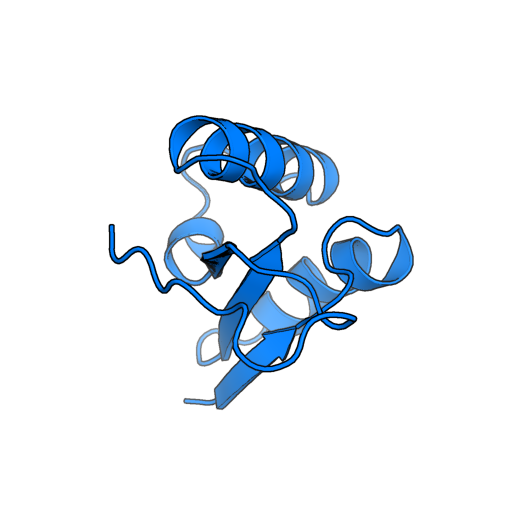
ATOM 654 C C . TRP A 1 82 ? 10.470 -0.963 9.825 1.00 50.16 82 TRP A C 1
ATOM 656 O O . TRP A 1 82 ? 9.362 -1.550 9.918 1.00 50.16 82 TRP A O 1
#